Protein 5YO3 (pdb70)

InterPro domains:
  IPR009155 Cytochrome b562 [PF07361] (24-128)
  IPR009155 Cytochrome b562 [PIRSF000029] (1-128)
  IPR010980 Cytochrome c/b562 [SSF47175] (23-128)

Sequence (107 aa):
SADLEDNWETLNDNLKCIEKADNAAQVVKDCLTKMRAAALDAQKATPPKLEDKSSPDSPEMKDFRHGFDILVGQIDDALKLANEGKVKEAQAAAEQLKTTRNAYIQKYLL

Radius of gyration: 13.94 Å; Cα contacts (8 Å, |Δi|>4): 131; chains: 1; bounding box: 32×32×32 Å

Organism: Escherichia coli (NCBI:txid562)

B-factor: mean 19.68, std 12.83, range [8.91, 136.56]

Secondary structure (DSSP, 8-state):
---HHHHHHHHHHHHHHHHH--SHHHHHHHHHHHHHHHHHHHTS--GGGTTS-TTSHHHHHHHHHHHHHHHHHHHHHHHHHTT-HHHHHHHHHHHHHHIIIIIGGG-

Structure (mmCIF, N/CA/C/O backbone):
data_5YO3
#
_entry.id   5YO3
#
_cell.length_a   40.328
_cell.length_b   50.126
_cell.length_c   94.237
_cell.angle_alpha   90.00
_cell.angle_beta   90.00
_cell.angle_gamma   90.00
#
_symmetry.space_group_name_H-M   'C 2 2 21'
#
loop_
_entity.id
_entity.type
_entity.pdbx_description
1 polymer 'Soluble cytochrome b562'
2 non-polymer 'SULFATE ION'
3 water water
#
loop_
_atom_site.group_PDB
_atom_site.id
_atom_site.type_symbol
_atom_site.label_atom_id
_atom_site.label_alt_id
_atom_site.label_comp_id
_atom_site.label_asym_id
_atom_site.label_entity_id
_atom_site.label_seq_id
_atom_site.pdbx_PDB_ins_code
_atom_site.Cartn_x
_atom_site.Cartn_y
_atom_site.Cartn_z
_atom_site.occupancy
_atom_site.B_iso_or_equiv
_atom_site.auth_seq_id
_atom_site.auth_comp_id
_atom_site.auth_asym_id
_atom_site.auth_atom_id
_atom_site.pdbx_PDB_model_num
ATOM 1 N N . SER A 1 1 ? 1.335 -3.180 -0.873 1.00 32.24 0 SER A N 1
ATOM 2 C CA . SER A 1 1 ? 1.937 -3.687 -2.101 1.00 29.57 0 SER A CA 1
ATOM 3 C C . SER A 1 1 ? 2.165 -2.562 -3.104 1.00 26.56 0 SER A C 1
ATOM 4 O O . SER A 1 1 ? 1.601 -1.478 -2.972 1.00 32.38 0 SER A O 1
ATOM 7 N N . ALA A 1 2 ? 2.994 -2.828 -4.111 1.00 23.97 1 ALA A N 1
ATOM 8 C CA . ALA A 1 2 ? 3.318 -1.847 -5.135 1.00 16.04 1 ALA A CA 1
ATOM 9 C C . ALA A 1 2 ? 3.337 -2.527 -6.494 1.00 24.09 1 ALA A C 1
ATOM 10 O O . ALA A 1 2 ? 3.795 -3.667 -6.615 1.00 23.58 1 ALA A O 1
ATOM 12 N N . ASP A 1 3 ? 2.832 -1.831 -7.511 1.00 22.76 2 ASP A N 1
ATOM 13 C CA . ASP A 1 3 ? 2.971 -2.290 -8.883 1.00 17.60 2 ASP A CA 1
ATOM 14 C C . ASP A 1 3 ? 4.070 -1.488 -9.577 1.00 15.37 2 ASP A C 1
ATOM 15 O O . ASP A 1 3 ? 4.764 -0.675 -8.963 1.00 17.10 2 ASP A O 1
ATOM 20 N N . LEU A 1 4 ? 4.233 -1.728 -10.880 1.00 14.03 3 LEU A N 1
ATOM 21 C CA . LEU A 1 4 ? 5.291 -1.062 -11.631 1.00 13.50 3 LEU A CA 1
ATOM 22 C C . LEU A 1 4 ? 5.136 0.455 -11.595 1.00 12.80 3 LEU A C 1
ATOM 23 O O . LEU A 1 4 ? 6.122 1.178 -11.408 1.00 15.82 3 LEU A O 1
ATOM 28 N N . GLU A 1 5 ? 3.911 0.958 -11.765 1.00 14.81 4 GLU A N 1
ATOM 29 C CA . GLU A 1 5 ? 3.700 2.404 -11.738 1.00 18.30 4 GLU A CA 1
ATOM 30 C C . GLU A 1 5 ? 4.083 2.990 -10.382 1.00 19.15 4 GLU A C 1
ATOM 31 O O . GLU A 1 5 ? 4.743 4.033 -10.311 1.00 17.89 4 GLU A O 1
ATOM 37 N N . ASP A 1 6 ? 3.679 2.327 -9.293 1.00 19.26 5 ASP A N 1
ATOM 38 C CA . ASP A 1 6 ? 4.091 2.760 -7.958 1.00 17.05 5 ASP A CA 1
ATOM 39 C C . ASP A 1 6 ? 5.609 2.794 -7.834 1.00 18.67 5 ASP A C 1
ATOM 40 O O . ASP A 1 6 ? 6.186 3.788 -7.377 1.00 17.30 5 ASP A O 1
ATOM 45 N N . ASN A 1 7 ? 6.275 1.704 -8.223 1.00 15.94 6 ASN A N 1
ATOM 46 C CA . ASN A 1 7 ? 7.726 1.639 -8.082 1.00 16.86 6 ASN A CA 1
ATOM 47 C C . ASN A 1 7 ? 8.418 2.680 -8.950 1.00 14.80 6 ASN A C 1
ATOM 48 O O . ASN A 1 7 ? 9.452 3.231 -8.555 1.00 14.74 6 ASN A O 1
ATOM 53 N N . TRP A 1 8 ? 7.849 2.981 -10.118 1.00 16.40 7 TRP A N 1
ATOM 54 C CA . TRP A 1 8 ? 8.423 4.013 -10.973 1.00 15.09 7 TRP A CA 1
ATOM 55 C C . TRP A 1 8 ? 8.356 5.378 -10.302 1.00 15.32 7 TRP A C 1
ATOM 56 O O . TRP A 1 8 ? 9.314 6.157 -10.369 1.00 17.00 7 TRP A O 1
ATOM 67 N N . GLU A 1 9 ? 7.237 5.680 -9.638 1.00 14.22 8 GLU A N 1
ATOM 68 C CA . GLU A 1 9 ? 7.124 6.952 -8.935 1.00 15.21 8 GLU A CA 1
ATOM 69 C C . GLU A 1 9 ? 8.065 7.007 -7.736 1.00 14.34 8 GLU A C 1
ATOM 70 O O . GLU A 1 9 ? 8.674 8.049 -7.471 1.00 14.48 8 GLU A O 1
ATOM 76 N N . THR A 1 10 ? 8.201 5.894 -7.005 1.00 16.39 9 THR A N 1
ATOM 77 C CA . THR A 1 10 ? 9.181 5.831 -5.921 1.00 17.72 9 THR A CA 1
ATOM 78 C C . THR A 1 10 ? 10.591 6.076 -6.447 1.00 16.18 9 THR A C 1
ATOM 79 O O . THR A 1 10 ? 11.379 6.813 -5.839 1.00 14.51 9 THR A O 1
ATOM 83 N N . LEU A 1 11 ? 10.922 5.462 -7.584 1.00 14.27 10 LEU A N 1
ATOM 84 C CA . LEU A 1 11 ? 12.236 5.647 -8.182 1.00 11.07 10 LEU A CA 1
ATOM 85 C C . LEU A 1 11 ? 12.475 7.108 -8.542 1.00 14.01 10 LEU A C 1
ATOM 86 O O . LEU A 1 11 ? 13.542 7.658 -8.251 1.00 14.72 10 LEU A O 1
ATOM 91 N N . ASN A 1 12 ? 11.480 7.764 -9.148 1.00 14.01 11 ASN A N 1
ATOM 92 C CA . ASN A 1 12 ? 11.667 9.147 -9.572 1.00 13.75 11 ASN A CA 1
ATOM 93 C C . ASN A 1 12 ? 11.644 10.115 -8.395 1.00 12.67 11 ASN A C 1
ATOM 94 O O . ASN A 1 12 ? 12.348 11.128 -8.420 1.00 13.41 11 ASN A O 1
ATOM 99 N N . ASP A 1 13 ? 10.851 9.828 -7.360 1.00 12.31 12 ASP A N 1
ATOM 100 C CA . ASP A 1 13 ? 10.889 10.661 -6.161 1.00 11.35 12 ASP A CA 1
ATOM 101 C C . ASP A 1 13 ? 12.262 10.613 -5.502 1.00 10.69 12 ASP A C 1
ATOM 102 O O . ASP A 1 13 ? 12.756 11.629 -5.003 1.00 14.35 12 ASP A O 1
ATOM 107 N N . ASN A 1 14 ? 12.892 9.437 -5.480 1.00 11.14 13 ASN A N 1
ATOM 108 C CA . ASN A 1 14 ? 14.187 9.323 -4.825 1.00 10.53 13 ASN A CA 1
ATOM 109 C C . ASN A 1 14 ? 15.335 9.772 -5.716 1.00 14.14 13 ASN A C 1
ATOM 110 O O . ASN A 1 14 ? 16.422 10.066 -5.206 1.00 12.27 13 ASN A O 1
ATOM 115 N N . LEU A 1 15 ? 15.115 9.854 -7.029 1.00 16.22 14 LEU A N 1
ATOM 116 C CA . LEU A 1 15 ? 16.066 10.547 -7.889 1.00 15.76 14 LEU A CA 1
ATOM 117 C C . LEU A 1 15 ? 16.124 12.031 -7.536 1.00 13.03 14 LEU A C 1
ATOM 118 O O . LEU A 1 15 ? 17.209 12.613 -7.428 1.00 15.16 14 LEU A O 1
ATOM 123 N N . LYS A 1 16 ? 14.960 12.654 -7.327 1.00 11.15 15 LYS A N 1
ATOM 124 C CA . LYS A 1 16 ? 14.921 14.025 -6.826 1.00 10.84 15 LYS A CA 1
ATOM 125 C C . LYS A 1 16 ? 15.581 14.123 -5.457 1.00 15.79 15 LYS A C 1
ATOM 126 O O . LYS A 1 16 ? 16.308 15.084 -5.172 1.00 14.65 15 LYS A O 1
ATOM 132 N N . CYS A 1 17 ? 15.334 13.131 -4.599 1.00 10.92 16 CYS A N 1
ATOM 133 C CA . CYS A 1 17 ? 15.953 13.078 -3.278 1.00 10.20 16 CYS A CA 1
ATOM 134 C C . CYS A 1 17 ? 17.474 13.175 -3.376 1.00 13.89 16 CYS A C 1
ATOM 135 O O . CYS A 1 17 ? 18.106 13.965 -2.665 1.00 11.45 16 CYS A O 1
ATOM 138 N N . ILE A 1 18 ? 18.077 12.373 -4.261 1.00 13.78 17 ILE A N 1
ATOM 139 C CA . ILE A 1 18 ? 19.528 12.410 -4.448 1.00 11.75 17 ILE A CA 1
ATOM 140 C C . ILE A 1 18 ? 19.988 13.819 -4.798 1.00 10.54 17 ILE A C 1
ATOM 141 O O . ILE A 1 18 ? 20.988 14.313 -4.263 1.00 12.93 17 ILE A O 1
ATOM 146 N N . GLU A 1 19 ? 19.266 14.486 -5.702 1.00 13.04 18 GLU A N 1
ATOM 147 C CA . GLU A 1 19 ? 19.680 15.809 -6.160 1.00 14.48 18 GLU A CA 1
ATOM 148 C C . GLU A 1 19 ? 19.572 16.863 -5.064 1.00 12.43 18 GLU A C 1
ATOM 149 O O . GLU A 1 19 ? 20.384 17.797 -5.024 1.00 13.36 18 GLU A O 1
ATOM 155 N N . LYS A 1 20 ? 18.588 16.742 -4.173 1.00 11.39 19 LYS A N 1
ATOM 156 C CA . LYS A 1 20 ? 18.311 17.766 -3.175 1.00 14.68 19 LYS A CA 1
ATOM 1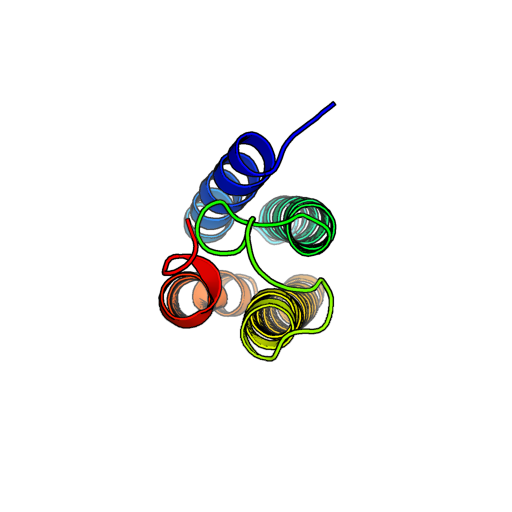57 C C . LYS A 1 20 ? 18.900 17.455 -1.805 1.00 14.35 19 LYS A C 1
ATOM 158 O O . LYS A 1 20 ? 18.697 18.237 -0.870 1.00 15.49 19 LYS A O 1
ATOM 164 N N . ALA A 1 21 ? 19.625 16.351 -1.661 1.00 14.17 20 ALA A N 1
ATOM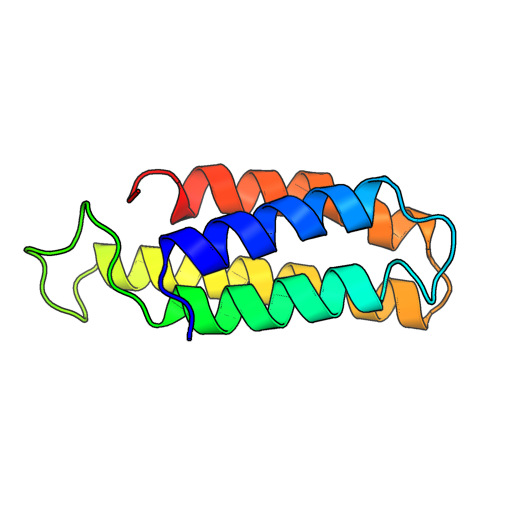 165 C CA . ALA A 1 21 ? 20.131 15.967 -0.353 1.00 14.37 20 ALA A CA 1
ATOM 166 C C . ALA A 1 21 ? 21.280 16.873 0.082 1.00 13.88 20 ALA A C 1
ATOM 167 O O . ALA A 1 21 ? 21.965 17.486 -0.740 1.00 16.26 20 ALA A O 1
ATOM 169 N N . ASP A 1 22 ? 21.487 16.950 1.399 1.00 13.04 21 ASP A N 1
ATOM 170 C CA . ASP A 1 22 ? 22.434 17.891 1.984 1.00 16.62 21 ASP A CA 1
ATOM 171 C C . ASP A 1 22 ? 23.611 17.235 2.692 1.00 15.74 21 ASP A C 1
ATOM 172 O O . ASP A 1 22 ? 24.553 17.945 3.072 1.00 15.34 21 ASP A O 1
ATOM 177 N N . ASN A 1 23 ? 23.589 15.920 2.890 1.00 11.18 22 ASN A N 1
ATOM 178 C CA . ASN A 1 23 ? 24.670 15.255 3.605 1.00 10.14 22 ASN A CA 1
ATOM 179 C C . ASN A 1 23 ? 24.682 13.782 3.218 1.00 13.92 22 ASN A C 1
ATOM 180 O O . ASN A 1 23 ? 23.782 13.291 2.533 1.00 12.42 22 ASN A O 1
ATOM 185 N N . ALA A 1 24 ? 25.722 13.081 3.679 1.00 12.28 23 ALA A N 1
ATOM 186 C CA . ALA A 1 24 ? 25.922 11.688 3.283 1.00 9.88 23 ALA A CA 1
ATOM 187 C C . ALA A 1 24 ? 24.772 10.797 3.742 1.00 11.82 23 ALA A C 1
ATOM 188 O O . ALA A 1 24 ? 24.307 9.941 2.984 1.00 12.13 23 ALA A O 1
ATOM 190 N N . ALA A 1 25 ? 24.309 10.969 4.981 1.00 10.04 24 ALA A N 1
ATOM 191 C CA . ALA A 1 25 ? 23.227 10.121 5.476 1.00 11.14 24 ALA A CA 1
ATOM 192 C C . ALA A 1 25 ? 21.988 10.252 4.602 1.00 11.37 24 ALA A C 1
ATOM 193 O O . ALA A 1 25 ? 21.324 9.254 4.298 1.00 11.88 24 ALA A O 1
ATOM 195 N N . GLN A 1 26 ? 21.678 11.476 4.168 1.00 9.94 25 GLN A N 1
ATOM 196 C CA . GLN A 1 26 ? 20.487 11.699 3.356 1.00 13.40 25 GLN A CA 1
ATOM 197 C C . GLN A 1 26 ? 20.612 11.028 1.994 1.00 13.23 25 GLN A C 1
ATOM 198 O O . GLN A 1 26 ? 19.680 10.348 1.543 1.00 12.00 25 GLN A O 1
ATOM 204 N N A VAL A 1 27 ? 21.752 11.207 1.320 0.41 10.61 26 VAL A N 1
ATOM 205 N N B VAL A 1 27 ? 21.755 11.204 1.321 0.59 10.42 26 VAL A N 1
ATOM 206 C CA A VAL A 1 27 ? 21.931 10.604 -0.001 0.41 10.61 26 VAL A CA 1
ATOM 207 C CA B VAL A 1 27 ? 21.927 10.608 -0.003 0.59 10.40 26 VAL A CA 1
ATOM 208 C C A VAL A 1 27 ? 21.867 9.086 0.096 0.41 9.39 26 VAL A C 1
ATOM 209 C C B VAL A 1 27 ? 21.889 9.090 0.086 0.59 9.13 26 VAL A C 1
ATOM 210 O O A VAL A 1 27 ? 21.354 8.414 -0.807 0.41 10.01 26 VAL A O 1
ATOM 211 O O B VAL A 1 27 ? 21.404 8.420 -0.832 0.59 10.83 26 VAL A O 1
ATOM 218 N N . LYS A 1 28 ? 22.385 8.521 1.190 1.00 9.93 27 LYS A N 1
ATOM 219 C CA . LYS A 1 28 ? 22.356 7.070 1.348 1.00 9.24 27 LYS A CA 1
ATOM 220 C C . LYS A 1 28 ? 20.926 6.548 1.398 1.00 9.30 27 LYS A C 1
ATOM 221 O O . LYS A 1 28 ? 20.614 5.520 0.788 1.00 12.05 27 LYS A O 1
ATOM 227 N N . ASP A 1 29 ? 20.038 7.241 2.111 1.00 9.48 28 ASP A N 1
ATOM 228 C CA . ASP A 1 29 ? 18.648 6.791 2.156 1.00 10.96 28 ASP A CA 1
ATOM 229 C C . ASP A 1 29 ? 17.982 6.938 0.795 1.00 11.99 28 ASP A C 1
ATOM 230 O O . ASP A 1 29 ? 17.229 6.052 0.373 1.00 12.16 28 ASP A O 1
ATOM 235 N N . CYS A 1 30 ? 18.241 8.054 0.099 1.00 10.56 29 CYS A N 1
ATOM 236 C CA . CYS A 1 30 ? 17.699 8.237 -1.246 1.00 9.02 29 CYS A CA 1
ATOM 237 C C . CYS A 1 30 ? 18.142 7.105 -2.163 1.00 9.49 29 CYS A C 1
ATOM 238 O O . CYS A 1 30 ? 17.331 6.517 -2.887 1.00 10.82 29 CYS A O 1
ATOM 241 N N . LEU A 1 31 ? 19.442 6.803 -2.152 1.00 10.72 30 LEU A N 1
ATOM 242 C CA . LEU A 1 31 ? 19.988 5.771 -3.026 1.00 9.94 30 LEU A CA 1
ATOM 243 C C . LEU A 1 31 ? 19.475 4.392 -2.639 1.00 10.89 30 LEU A C 1
ATOM 244 O O . LEU A 1 31 ? 19.220 3.555 -3.512 1.00 9.84 30 LEU A O 1
ATOM 249 N N . THR A 1 32 ? 19.351 4.129 -1.334 1.00 11.02 31 THR A N 1
ATOM 250 C CA . THR A 1 32 ? 18.811 2.853 -0.875 1.00 10.55 31 THR A CA 1
ATOM 251 C C . THR A 1 32 ? 17.392 2.653 -1.386 1.00 12.70 31 THR A C 1
ATOM 252 O O . THR A 1 32 ? 17.052 1.591 -1.922 1.00 10.92 31 THR A O 1
ATOM 256 N N . LYS A 1 33 ? 16.546 3.675 -1.230 1.00 9.94 32 LYS A N 1
ATOM 257 C CA . LYS A 1 33 ? 15.154 3.549 -1.647 1.00 11.24 32 LYS A CA 1
ATOM 258 C C . LYS A 1 33 ? 15.039 3.431 -3.160 1.00 13.46 32 LYS A C 1
ATOM 259 O O . LYS A 1 33 ? 14.179 2.701 -3.668 1.00 14.04 32 LYS A O 1
ATOM 265 N N . MET A 1 34 ? 15.897 4.136 -3.899 1.00 11.03 33 MET A N 1
ATOM 266 C CA . MET A 1 34 ? 15.898 3.978 -5.348 1.00 11.90 33 MET A CA 1
ATOM 267 C C . MET A 1 34 ? 16.302 2.563 -5.740 1.00 11.54 33 MET A C 1
ATOM 268 O O . MET A 1 34 ? 15.713 1.968 -6.650 1.00 12.64 33 MET A O 1
ATOM 273 N N . ARG A 1 35 ? 17.295 2.002 -5.048 1.00 10.28 34 ARG A N 1
ATOM 274 C CA . ARG A 1 35 ? 17.764 0.659 -5.373 1.00 11.23 34 ARG A CA 1
ATOM 275 C C . ARG A 1 35 ? 16.695 -0.384 -5.089 1.00 12.45 34 ARG A C 1
ATOM 276 O O . ARG A 1 35 ? 16.512 -1.325 -5.873 1.00 13.39 34 ARG A O 1
ATOM 284 N N . ALA A 1 36 ? 15.986 -0.241 -3.966 1.00 9.85 35 ALA A N 1
ATOM 285 C CA . ALA A 1 36 ? 14.932 -1.192 -3.628 1.00 10.13 35 ALA A CA 1
ATOM 286 C C . ALA A 1 36 ? 13.814 -1.154 -4.660 1.00 11.92 35 ALA A C 1
ATOM 287 O O . ALA A 1 36 ? 13.330 -2.200 -5.110 1.00 14.40 35 ALA A O 1
ATOM 289 N N . ALA A 1 37 ? 13.391 0.051 -5.049 1.00 11.93 36 ALA A N 1
ATOM 290 C CA . ALA A 1 37 ? 12.328 0.180 -6.039 1.00 12.63 36 ALA A CA 1
ATOM 291 C C . ALA A 1 37 ? 12.785 -0.314 -7.403 1.00 12.38 36 ALA A C 1
ATOM 292 O O . ALA A 1 37 ? 11.987 -0.862 -8.171 1.00 11.16 36 ALA A O 1
ATOM 294 N N . ALA A 1 38 ? 14.066 -0.121 -7.725 1.00 12.97 37 ALA A N 1
ATOM 295 C CA . ALA A 1 38 ? 14.580 -0.580 -9.011 1.00 10.87 37 ALA A CA 1
ATOM 296 C C . ALA A 1 38 ? 14.533 -2.099 -9.112 1.00 10.24 37 ALA A C 1
ATOM 297 O O . ALA A 1 38 ? 14.134 -2.646 -10.147 1.00 10.96 37 ALA A O 1
ATOM 299 N N . LEU A 1 39 ? 14.945 -2.794 -8.047 1.00 9.50 38 LEU A N 1
ATOM 300 C CA . LEU A 1 39 ? 14.902 -4.254 -8.042 1.00 14.58 38 LEU A CA 1
ATOM 301 C C . LEU A 1 39 ? 13.478 -4.766 -8.191 1.00 13.46 38 LEU A C 1
ATOM 302 O O . LEU A 1 39 ? 13.244 -5.798 -8.831 1.00 12.99 38 LEU A O 1
ATOM 307 N N . ASP A 1 40 ? 12.513 -4.058 -7.602 1.00 12.62 39 ASP A N 1
ATOM 308 C CA . ASP A 1 40 ? 11.120 -4.478 -7.683 1.00 16.16 39 ASP A CA 1
ATOM 309 C C . ASP A 1 40 ? 10.524 -4.183 -9.053 1.00 15.44 39 ASP A C 1
ATOM 310 O O . ASP A 1 40 ? 9.754 -4.993 -9.582 1.00 16.96 39 ASP A O 1
ATOM 315 N N . ALA A 1 41 ? 10.868 -3.033 -9.639 1.00 10.35 40 ALA A N 1
ATOM 316 C CA . ALA A 1 41 ? 10.404 -2.721 -10.988 1.00 12.00 40 ALA A CA 1
ATOM 317 C C . ALA A 1 41 ? 11.011 -3.668 -12.018 1.00 16.98 40 ALA A C 1
ATOM 318 O O . ALA A 1 41 ? 10.367 -4.005 -13.021 1.00 13.29 40 ALA A O 1
ATOM 320 N N . GLN A 1 42 ? 12.253 -4.103 -11.787 1.00 12.45 41 GLN A N 1
ATOM 321 C CA . GLN A 1 42 ? 12.943 -4.978 -12.731 1.00 12.53 41 GLN A CA 1
ATOM 322 C C . GLN A 1 42 ? 12.192 -6.282 -12.952 1.00 15.30 41 GLN A C 1
ATOM 323 O O . GLN A 1 42 ? 12.296 -6.885 -14.026 1.00 13.65 41 GLN A O 1
ATOM 329 N N . LYS A 1 43 ? 11.439 -6.736 -11.951 1.00 11.28 42 LYS A N 1
ATOM 330 C CA . LYS A 1 43 ? 10.729 -8.005 -12.038 1.00 12.42 42 LYS A CA 1
ATOM 331 C C . LYS A 1 43 ? 9.372 -7.887 -12.722 1.00 14.86 42 LYS A C 1
ATOM 332 O O . LYS A 1 43 ? 8.713 -8.912 -12.935 1.00 15.14 42 LYS A O 1
ATOM 338 N N . ALA A 1 44 ? 8.944 -6.678 -13.067 1.00 12.84 43 ALA A N 1
ATOM 339 C CA . ALA A 1 44 ? 7.638 -6.464 -13.669 1.00 11.83 43 ALA A CA 1
ATOM 340 C C . ALA A 1 44 ? 7.699 -6.633 -15.184 1.00 11.83 43 ALA A C 1
ATOM 341 O O . ALA A 1 44 ? 8.769 -6.770 -15.784 1.00 14.23 43 ALA A O 1
ATOM 343 N N . THR A 1 45 ? 6.519 -6.628 -15.801 1.00 13.46 44 THR A N 1
ATOM 344 C CA . THR A 1 45 ? 6.400 -6.603 -17.254 1.00 14.34 44 THR A CA 1
ATOM 345 C C . THR A 1 45 ? 5.815 -5.260 -17.659 1.00 12.29 44 THR A C 1
ATOM 346 O O . THR A 1 45 ? 4.664 -4.961 -17.302 1.00 16.21 44 THR A O 1
ATOM 350 N N . PRO A 1 46 ? 6.555 -4.419 -18.374 1.00 11.88 45 PRO A N 1
ATOM 351 C CA . PRO A 1 46 ? 6.065 -3.073 -18.681 1.00 12.90 45 PRO A CA 1
ATOM 352 C C . PRO A 1 46 ? 4.955 -3.119 -19.716 1.00 12.83 45 PRO A C 1
ATOM 353 O O . PRO A 1 46 ? 4.861 -4.084 -20.490 1.00 14.46 45 PRO A O 1
ATOM 357 N N . PRO A 1 47 ? 4.103 -2.087 -19.762 1.00 13.40 46 PRO A N 1
ATOM 358 C CA . PRO A 1 47 ? 2.926 -2.125 -20.653 1.00 14.73 46 PRO A CA 1
ATOM 359 C C . PRO A 1 47 ? 3.228 -2.463 -22.105 1.00 15.69 46 PRO A C 1
ATOM 360 O O . PRO A 1 47 ? 2.501 -3.263 -22.705 1.00 18.42 46 PRO A O 1
ATOM 364 N N . LYS A 1 48 ? 4.273 -1.878 -22.691 1.00 14.73 47 LYS A N 1
ATOM 365 C CA . LYS A 1 48 ? 4.552 -2.104 -24.106 1.00 18.51 47 LYS A CA 1
ATOM 366 C C . LYS A 1 48 ? 5.003 -3.528 -24.405 1.00 17.79 47 LYS A C 1
ATOM 367 O O . LYS A 1 48 ? 5.005 -3.920 -25.576 1.00 19.97 47 LYS A O 1
ATOM 373 N N . LEU A 1 49 ? 5.374 -4.312 -23.390 1.00 16.27 48 LEU A N 1
ATOM 374 C CA . LEU A 1 49 ? 5.902 -5.656 -23.593 1.00 14.40 48 LEU A CA 1
ATOM 375 C C . LEU A 1 49 ? 4.986 -6.742 -23.034 1.00 14.80 48 LEU A C 1
ATOM 376 O O . LEU A 1 49 ? 5.424 -7.881 -22.849 1.00 17.99 48 LEU A O 1
ATOM 381 N N . GLU A 1 50 ? 3.716 -6.421 -22.775 1.00 17.01 49 GLU A N 1
ATOM 382 C CA . GLU A 1 50 ? 2.812 -7.411 -22.202 1.00 18.35 49 GLU A CA 1
ATOM 383 C C . GLU A 1 50 ? 2.473 -8.530 -23.181 1.00 20.51 49 GLU A C 1
ATOM 384 O O . GLU A 1 50 ? 2.037 -9.603 -22.747 1.00 26.04 49 GLU A O 1
ATOM 390 N N . ASP A 1 51 ? 2.679 -8.315 -24.479 1.00 19.14 50 ASP A N 1
ATOM 391 C CA . ASP A 1 51 ? 2.436 -9.335 -25.491 1.00 21.55 50 ASP A CA 1
ATOM 392 C C . ASP A 1 51 ? 3.699 -10.095 -25.881 1.00 22.29 50 ASP A C 1
ATOM 393 O O . ASP A 1 51 ? 3.662 -10.897 -26.819 1.00 19.81 50 ASP A O 1
ATOM 398 N N . LYS A 1 52 ? 4.810 -9.859 -25.192 1.00 17.74 51 LYS A N 1
ATOM 399 C CA . LYS A 1 52 ? 6.088 -10.480 -25.505 1.00 16.88 51 LYS A CA 1
ATOM 400 C C . LYS A 1 52 ? 6.364 -11.657 -24.576 1.00 18.39 51 LYS A C 1
ATOM 401 O O . LYS A 1 52 ? 5.836 -11.743 -23.465 1.00 17.33 51 LYS A O 1
ATOM 407 N N A SER A 1 53 ? 7.204 -12.573 -25.055 0.47 15.95 52 SER A N 1
ATOM 408 N N B SER A 1 53 ? 7.212 -12.567 -25.047 0.53 15.87 52 SER A N 1
ATOM 409 C CA A SER A 1 53 ? 7.674 -13.657 -24.210 0.47 17.11 52 SER A CA 1
ATOM 410 C CA B SER A 1 53 ? 7.648 -13.660 -24.197 0.53 17.06 52 SER A CA 1
ATOM 411 C C A SER A 1 53 ? 8.523 -13.093 -23.073 0.47 15.97 52 SER A C 1
ATOM 412 C C B SER A 1 53 ? 8.548 -13.119 -23.086 0.53 15.99 52 SER A C 1
ATOM 413 O O A SER A 1 53 ? 9.169 -12.050 -23.230 0.47 15.88 52 SER A O 1
ATOM 414 O O B SER A 1 53 ? 9.247 -12.119 -23.275 0.53 16.32 52 SER A O 1
ATOM 419 N N . PRO A 1 54 ? 8.540 -13.753 -21.912 1.00 15.12 53 PRO A N 1
ATOM 420 C CA . PRO A 1 54 ? 9.281 -13.199 -20.766 1.00 15.34 53 PRO A CA 1
ATOM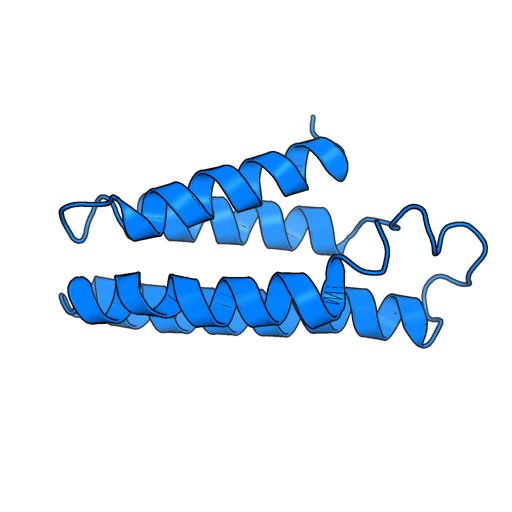 421 C C . PRO A 1 54 ? 10.789 -13.122 -20.959 1.00 16.24 53 PRO A C 1
ATOM 422 O O . PRO A 1 54 ? 11.441 -12.343 -20.252 1.00 17.26 53 PRO A O 1
ATOM 426 N N . ASP A 1 55 ? 11.371 -13.899 -21.872 1.00 15.86 54 ASP A N 1
ATOM 427 C CA . ASP A 1 55 ? 12.799 -13.808 -22.149 1.00 18.14 54 ASP A CA 1
ATOM 428 C C . ASP A 1 55 ? 13.079 -13.248 -23.540 1.00 17.49 54 ASP A C 1
ATOM 429 O O . ASP A 1 55 ? 14.141 -13.515 -24.111 1.00 18.07 54 ASP A O 1
ATOM 434 N N . SER A 1 56 ? 12.148 -12.467 -24.088 1.00 13.06 55 SER A N 1
ATOM 435 C CA . SER A 1 56 ? 12.345 -11.837 -25.380 1.00 12.80 55 SER A CA 1
ATOM 436 C C . SER A 1 56 ?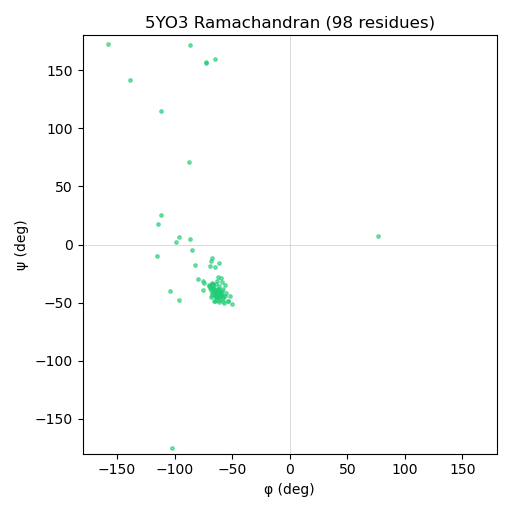 13.483 -10.822 -25.302 1.00 12.53 55 SER A C 1
ATOM 437 O O . SER A 1 56 ? 13.837 -10.359 -24.215 1.00 12.14 55 SER A O 1
ATOM 440 N N . PRO A 1 57 ? 14.069 -10.453 -26.448 1.00 15.28 56 PRO A N 1
ATOM 441 C CA . PRO A 1 57 ? 15.135 -9.434 -26.412 1.00 16.20 56 PRO A CA 1
ATOM 442 C C . PRO A 1 57 ? 14.699 -8.138 -25.759 1.00 12.66 56 PRO A C 1
ATOM 443 O O . PRO A 1 57 ? 15.502 -7.484 -25.082 1.00 12.17 56 PRO A O 1
ATOM 447 N N . GLU A 1 58 ? 13.435 -7.753 -25.939 1.00 12.20 57 GLU A N 1
ATOM 448 C CA . GLU A 1 58 ? 12.937 -6.526 -25.331 1.00 11.87 57 GLU A CA 1
ATOM 449 C C . GLU A 1 58 ? 12.874 -6.642 -23.812 1.00 11.38 57 GLU A C 1
ATOM 450 O O . GLU A 1 58 ? 13.265 -5.711 -23.097 1.00 11.08 57 GLU A O 1
ATOM 456 N N . MET A 1 59 ? 12.390 -7.776 -23.294 1.00 11.40 58 MET A N 1
ATOM 457 C CA . MET A 1 59 ? 12.362 -7.951 -21.844 1.00 11.11 58 MET A CA 1
ATOM 458 C C . MET A 1 59 ? 13.774 -8.021 -21.272 1.00 11.38 58 MET A C 1
ATOM 459 O O . MET A 1 59 ? 14.034 -7.500 -20.182 1.00 11.78 58 MET A O 1
ATOM 464 N N . LYS A 1 60 ? 14.700 -8.659 -21.995 1.00 11.25 59 LYS A N 1
ATOM 465 C CA . LYS A 1 60 ? 16.097 -8.672 -21.563 1.00 11.28 59 LYS A CA 1
ATOM 466 C C . LYS A 1 60 ? 16.668 -7.261 -21.513 1.00 13.17 59 LYS A C 1
ATOM 467 O O . LYS A 1 60 ? 17.451 -6.931 -20.614 1.00 11.83 59 LYS A O 1
ATOM 473 N N . ASP A 1 61 ? 16.295 -6.424 -22.484 1.00 11.10 60 ASP A N 1
ATOM 474 C CA . ASP A 1 61 ? 16.737 -5.032 -22.516 1.00 11.01 60 ASP A CA 1
ATOM 475 C C . ASP A 1 61 ? 16.165 -4.251 -21.339 1.00 13.29 60 ASP A C 1
ATOM 476 O O . ASP A 1 61 ? 16.893 -3.536 -20.639 1.00 11.84 60 ASP A O 1
ATOM 481 N N . PHE A 1 62 ? 14.855 -4.377 -21.112 1.00 10.39 61 PHE A N 1
ATOM 482 C CA . PHE A 1 62 ? 14.215 -3.787 -19.937 1.00 11.39 61 PHE A CA 1
ATOM 483 C C . PHE A 1 62 ? 14.970 -4.145 -18.664 1.00 12.46 61 PHE A C 1
ATOM 484 O O . PHE A 1 62 ? 15.338 -3.268 -17.874 1.00 11.91 61 PHE A O 1
ATOM 492 N N . ARG A 1 63 ? 15.239 -5.436 -18.464 1.00 14.00 62 ARG A N 1
ATOM 493 C CA . ARG A 1 63 ? 15.891 -5.859 -17.232 1.00 13.33 62 ARG A CA 1
ATOM 494 C C . ARG A 1 63 ? 17.343 -5.405 -17.187 1.00 10.33 62 ARG A C 1
ATOM 495 O O . ARG A 1 63 ? 17.854 -5.068 -16.113 1.00 13.05 62 ARG A O 1
ATOM 503 N N . HIS A 1 64 ? 18.028 -5.385 -18.334 1.00 12.52 63 HIS A N 1
ATOM 504 C CA . HIS A 1 64 ? 19.417 -4.937 -18.318 1.00 10.35 63 HIS A CA 1
ATOM 505 C C . HIS A 1 64 ? 19.518 -3.459 -17.970 1.00 11.07 63 HIS A C 1
ATOM 506 O O . HIS A 1 64 ? 20.478 -3.038 -17.317 1.00 12.37 63 HIS A O 1
ATOM 513 N N . GLY A 1 65 ? 18.545 -2.656 -18.407 1.00 11.11 64 GLY A N 1
ATOM 514 C CA . GLY A 1 65 ? 18.518 -1.261 -18.000 1.00 11.15 64 GLY A CA 1
ATOM 515 C C . GLY A 1 65 ? 18.528 -1.098 -16.495 1.00 13.79 64 GLY A C 1
ATOM 516 O O . GLY A 1 65 ? 19.228 -0.237 -15.957 1.00 12.48 64 GLY A O 1
ATOM 517 N N . PHE A 1 66 ? 17.761 -1.931 -15.791 1.00 9.18 65 PHE A N 1
ATOM 518 C CA . PHE A 1 66 ? 17.769 -1.876 -14.334 1.00 10.03 65 PHE A CA 1
ATOM 519 C C . PHE A 1 66 ? 19.087 -2.390 -13.763 1.00 11.61 65 PHE A C 1
ATOM 520 O O . PHE A 1 66 ? 19.565 -1.876 -12.747 1.00 12.41 65 PHE A O 1
ATOM 528 N N . ASP A 1 67 ? 19.693 -3.399 -14.395 1.00 12.40 66 ASP A N 1
ATOM 529 C CA . ASP A 1 67 ? 21.015 -3.836 -13.946 1.00 10.15 66 ASP A CA 1
ATOM 530 C C . ASP A 1 67 ? 22.029 -2.704 -14.053 1.00 10.39 66 ASP A C 1
ATOM 531 O O . ASP A 1 67 ? 22.863 -2.518 -13.158 1.00 11.43 66 ASP A O 1
ATOM 536 N N . ILE A 1 68 ? 21.968 -1.928 -15.137 1.00 12.15 67 ILE A N 1
ATOM 537 C CA . ILE A 1 68 ? 22.831 -0.754 -15.257 1.00 10.07 67 ILE A CA 1
ATOM 538 C C . ILE A 1 68 ? 22.505 0.252 -14.161 1.00 9.63 67 ILE A C 1
ATOM 539 O O . ILE A 1 68 ? 23.398 0.764 -13.472 1.00 12.71 67 ILE A O 1
ATOM 544 N N . LEU A 1 69 ? 21.215 0.540 -13.981 1.00 9.81 68 LEU A N 1
ATOM 545 C CA . LEU A 1 69 ? 20.784 1.500 -12.969 1.00 8.91 68 LEU A CA 1
ATOM 546 C C . LEU A 1 69 ? 21.260 1.086 -11.585 1.00 10.86 68 LEU A C 1
ATOM 547 O O . LEU A 1 69 ? 21.793 1.903 -10.824 1.00 10.42 68 LEU A O 1
ATOM 552 N N . VAL A 1 70 ? 21.086 -0.193 -11.247 1.00 9.26 69 VAL A N 1
ATOM 553 C CA . VAL A 1 70 ? 21.504 -0.677 -9.935 1.00 9.03 69 VAL A CA 1
ATOM 554 C C . VAL A 1 70 ? 23.016 -0.570 -9.776 1.00 11.33 69 VAL A C 1
ATOM 555 O O . VAL A 1 70 ? 23.516 -0.213 -8.701 1.00 1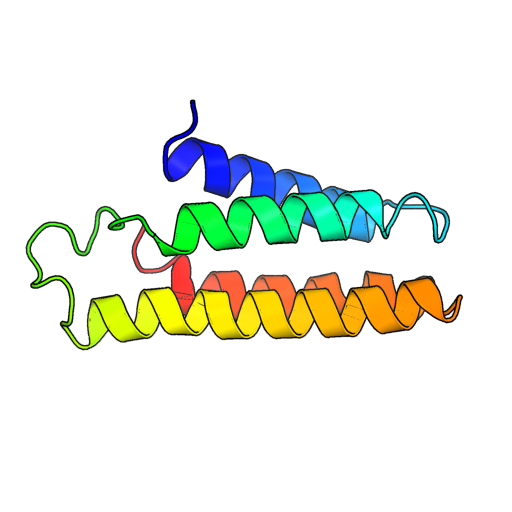1.30 69 VAL A O 1
ATOM 559 N N . GLY A 1 71 ? 23.768 -0.873 -10.837 1.00 10.35 70 GLY A N 1
ATOM 560 C CA . GLY A 1 71 ? 25.209 -0.677 -10.781 1.00 10.44 70 GLY A CA 1
ATOM 561 C C . GLY A 1 71 ? 25.592 0.772 -10.538 1.00 10.37 70 GLY A C 1
ATOM 562 O O . GLY A 1 71 ? 26.509 1.062 -9.766 1.00 13.04 70 GLY A O 1
ATOM 563 N N . GLN A 1 72 ? 24.896 1.702 -11.196 1.00 10.83 71 GLN A N 1
ATOM 564 C CA . GLN A 1 72 ? 25.177 3.118 -10.979 1.00 10.31 71 GLN A CA 1
ATOM 565 C C . GLN A 1 72 ? 24.815 3.542 -9.560 1.00 11.81 71 GLN A C 1
ATOM 566 O O . GLN A 1 72 ? 25.521 4.355 -8.951 1.00 12.15 71 GLN A O 1
ATOM 572 N N . ILE A 1 73 ? 23.720 3.003 -9.020 1.00 9.04 72 ILE A N 1
ATOM 573 C CA . ILE A 1 73 ? 23.331 3.311 -7.645 1.00 11.14 72 ILE A CA 1
ATOM 574 C C . ILE A 1 73 ? 24.389 2.805 -6.671 1.00 11.88 72 ILE A C 1
ATOM 575 O O . ILE A 1 73 ? 24.788 3.508 -5.734 1.00 11.12 72 ILE A O 1
ATOM 580 N N . ASP A 1 74 ? 24.855 1.571 -6.876 1.00 9.63 73 ASP A N 1
ATOM 581 C CA . ASP A 1 74 ? 25.883 1.016 -6.002 1.00 11.53 73 ASP A CA 1
ATOM 582 C C . ASP A 1 74 ? 27.172 1.825 -6.085 1.00 10.75 73 ASP A C 1
ATOM 583 O O . ASP A 1 74 ? 27.848 2.032 -5.069 1.00 12.66 73 ASP A O 1
ATOM 588 N N . ASP A 1 75 ? 27.530 2.294 -7.285 1.00 11.93 74 ASP A N 1
ATOM 589 C CA . ASP A 1 75 ? 28.717 3.136 -7.414 1.00 11.86 74 ASP A CA 1
ATOM 590 C C . ASP A 1 75 ? 28.552 4.432 -6.632 1.00 11.29 74 ASP A C 1
ATOM 591 O O . ASP A 1 75 ? 29.499 4.908 -5.992 1.00 12.73 74 ASP A O 1
ATOM 596 N N . ALA A 1 76 ? 27.352 5.015 -6.670 1.00 10.02 75 ALA A N 1
ATOM 597 C CA . ALA A 1 76 ? 27.094 6.244 -5.926 1.00 9.79 75 ALA A CA 1
ATOM 598 C C . ALA A 1 76 ? 27.080 5.988 -4.424 1.00 13.02 75 ALA A C 1
ATOM 599 O O . ALA A 1 76 ? 27.550 6.822 -3.643 1.00 13.20 75 ALA A O 1
ATOM 601 N N . LEU A 1 77 ? 26.541 4.842 -4.001 1.00 12.02 76 LEU A N 1
ATOM 602 C CA . LEU A 1 77 ? 26.574 4.490 -2.585 1.00 10.85 76 LEU A CA 1
ATOM 603 C C . LEU A 1 77 ? 28.006 4.394 -2.077 1.00 14.19 76 LEU A C 1
ATOM 604 O O . LEU A 1 77 ? 28.310 4.848 -0.966 1.00 13.95 76 LEU A O 1
ATOM 609 N N . LYS A 1 78 ? 28.898 3.796 -2.874 1.00 10.86 77 LYS A N 1
ATOM 610 C CA . LYS A 1 78 ? 30.307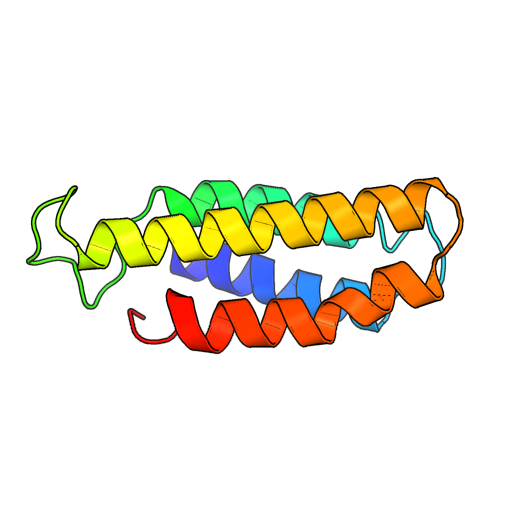 3.728 -2.497 1.00 11.64 77 LYS A CA 1
ATOM 611 C C . LYS A 1 78 ? 30.880 5.121 -2.272 1.00 12.74 77 LYS A C 1
ATOM 612 O O . LYS A 1 78 ? 31.593 5.357 -1.289 1.00 12.74 77 LYS A O 1
ATOM 618 N N . LEU A 1 79 ? 30.568 6.058 -3.170 1.00 11.37 78 LEU A N 1
ATOM 619 C CA . LEU A 1 79 ? 31.040 7.429 -3.006 1.00 12.07 78 LEU A CA 1
ATOM 620 C C . LEU A 1 79 ? 30.488 8.050 -1.729 1.00 12.09 78 LEU A C 1
ATOM 621 O O . LEU A 1 79 ? 31.214 8.714 -0.981 1.00 12.80 78 LEU A O 1
ATOM 626 N N . ALA A 1 80 ? 29.193 7.854 -1.474 1.00 11.91 79 ALA A N 1
ATOM 627 C CA . ALA A 1 80 ? 28.588 8.395 -0.261 1.00 11.52 79 ALA A CA 1
ATOM 628 C C . ALA A 1 80 ? 29.226 7.798 0.983 1.00 13.26 79 ALA A C 1
ATOM 629 O O . ALA A 1 80 ? 29.474 8.509 1.964 1.00 11.52 79 ALA A O 1
ATOM 631 N N . ASN A 1 81 ? 29.488 6.488 0.962 1.00 12.43 80 ASN A N 1
ATOM 632 C CA . ASN A 1 81 ? 30.171 5.842 2.077 1.00 12.96 80 ASN A CA 1
ATOM 633 C C . ASN A 1 81 ? 31.570 6.405 2.282 1.00 15.79 80 ASN A C 1
ATOM 634 O O . ASN A 1 81 ? 32.088 6.386 3.404 1.00 16.88 80 ASN A O 1
ATOM 639 N N . GLU A 1 82 ? 32.197 6.900 1.220 1.00 13.81 81 GLU A N 1
ATOM 640 C CA . GLU A 1 82 ? 33.519 7.505 1.300 1.00 14.43 81 GLU A CA 1
ATOM 641 C C . GLU A 1 82 ? 33.470 8.984 1.658 1.00 12.90 81 GLU A C 1
ATOM 642 O O . GLU A 1 82 ? 34.519 9.634 1.682 1.00 15.56 81 GLU A O 1
ATOM 648 N N . GLY A 1 83 ? 32.286 9.525 1.945 1.00 12.57 82 GLY A N 1
ATOM 649 C CA . GLY A 1 83 ? 32.155 10.938 2.238 1.00 12.68 82 GLY A CA 1
ATOM 650 C C . GLY A 1 83 ? 32.217 11.845 1.032 1.00 12.83 82 GLY A C 1
ATOM 651 O O . GLY A 1 83 ? 32.270 13.068 1.197 1.00 12.46 82 GLY A O 1
ATOM 652 N N . LYS A 1 84 ? 32.224 11.284 -0.179 1.00 13.11 83 LYS A N 1
ATOM 653 C CA . LYS A 1 84 ? 32.213 12.078 -1.408 1.00 12.23 83 LYS A CA 1
ATOM 654 C C . LYS A 1 84 ? 30.762 12.380 -1.787 1.00 11.38 83 LYS A C 1
ATOM 655 O O . LYS A 1 84 ? 30.209 11.852 -2.751 1.00 14.41 83 LYS A O 1
ATOM 661 N N . VAL A 1 85 ? 30.152 13.259 -0.990 1.00 11.13 84 VAL A N 1
ATOM 662 C CA . VAL A 1 85 ? 28.713 13.494 -1.089 1.00 11.12 84 VAL A CA 1
ATOM 663 C C . VAL A 1 85 ? 28.359 14.116 -2.433 1.00 10.68 84 VAL A C 1
ATOM 664 O O . VAL A 1 85 ? 27.430 13.671 -3.117 1.00 13.20 84 VAL A O 1
ATOM 668 N N . LYS A 1 86 ? 29.089 15.158 -2.832 1.00 11.26 85 LYS A N 1
ATOM 669 C CA . LYS A 1 86 ? 28.754 15.862 -4.066 1.00 12.87 85 LYS A CA 1
ATOM 670 C C . LYS A 1 86 ? 28.926 14.961 -5.282 1.00 14.67 85 LYS A C 1
ATOM 671 O O . LYS A 1 86 ? 28.114 15.007 -6.215 1.00 16.72 85 LYS A O 1
ATOM 677 N N . GLU A 1 87 ? 29.973 14.131 -5.294 1.00 11.89 86 GLU A N 1
ATOM 678 C CA . GLU A 1 87 ? 30.158 13.230 -6.426 1.00 15.54 86 GLU A CA 1
ATOM 679 C C . GLU A 1 87 ? 29.067 12.169 -6.460 1.00 11.27 86 GLU A C 1
ATOM 680 O O . GLU A 1 87 ? 28.609 11.777 -7.539 1.00 13.11 86 GLU A O 1
ATOM 686 N N . ALA A 1 88 ? 28.638 11.693 -5.287 1.00 10.74 87 ALA A N 1
ATOM 687 C CA . ALA A 1 88 ? 27.526 10.750 -5.239 1.00 13.79 87 ALA A CA 1
ATOM 688 C C . ALA A 1 88 ? 26.264 11.370 -5.823 1.00 14.27 87 ALA A C 1
ATOM 689 O O . ALA A 1 88 ? 25.552 10.737 -6.612 1.00 11.85 87 ALA A O 1
ATOM 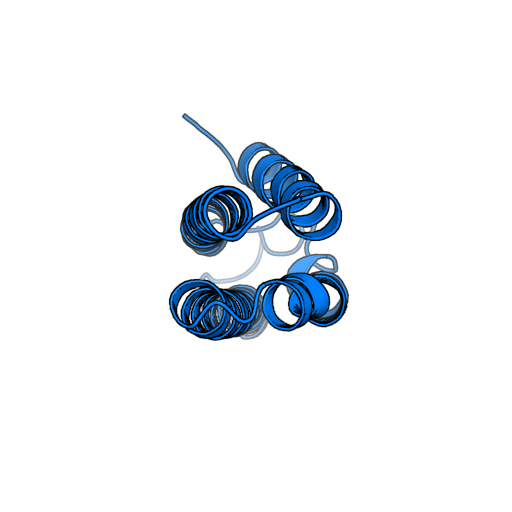691 N N . GLN A 1 89 ? 25.982 12.621 -5.453 1.00 10.00 88 GLN A N 1
ATOM 692 C CA . GLN A 1 89 ? 24.808 13.311 -5.980 1.00 13.64 88 GLN A CA 1
ATOM 693 C C . GLN A 1 89 ? 24.888 13.501 -7.488 1.00 18.11 88 GLN A C 1
ATOM 694 O O . GLN A 1 89 ? 23.852 13.512 -8.167 1.00 15.44 88 GLN A O 1
ATOM 700 N N . ALA A 1 90 ? 26.098 13.650 -8.033 1.00 16.89 89 ALA A N 1
ATOM 701 C CA . ALA A 1 90 ? 26.245 13.852 -9.469 1.00 18.78 89 ALA A CA 1
ATOM 702 C C . ALA A 1 90 ? 25.790 12.645 -10.277 1.00 18.74 89 ALA A C 1
ATOM 703 O O . ALA A 1 90 ? 25.505 12.789 -11.471 1.00 19.17 89 ALA A O 1
ATOM 705 N N . ALA A 1 91 ? 25.706 11.463 -9.658 1.00 12.55 90 ALA A N 1
ATOM 706 C CA . ALA A 1 91 ? 25.221 10.282 -10.364 1.00 11.99 90 ALA A CA 1
ATOM 707 C C . ALA A 1 91 ? 23.787 10.443 -10.846 1.00 12.31 90 ALA A C 1
ATOM 708 O O . ALA A 1 91 ? 23.348 9.683 -11.717 1.00 15.04 90 ALA A O 1
ATOM 710 N N . ALA A 1 92 ? 23.054 11.425 -10.314 1.00 14.88 91 ALA A N 1
ATOM 711 C CA . ALA A 1 92 ? 21.662 11.618 -10.710 1.00 13.60 91 ALA A CA 1
ATOM 712 C C . ALA A 1 92 ? 21.527 11.840 -12.213 1.00 15.19 91 ALA A C 1
ATOM 713 O O . ALA A 1 92 ? 20.573 11.355 -12.834 1.00 13.44 91 ALA A O 1
ATOM 715 N N . GLU A 1 93 ? 22.472 12.570 -12.816 1.00 12.94 92 GLU A N 1
ATOM 716 C CA . GLU A 1 93 ? 22.387 12.850 -14.247 1.00 15.05 92 GLU A CA 1
ATOM 717 C C . GLU A 1 93 ? 22.498 11.573 -15.070 1.00 17.70 92 GLU A C 1
ATOM 718 O O . GLU A 1 93 ? 21.754 11.382 -16.040 1.00 15.86 92 GLU A O 1
ATOM 724 N N 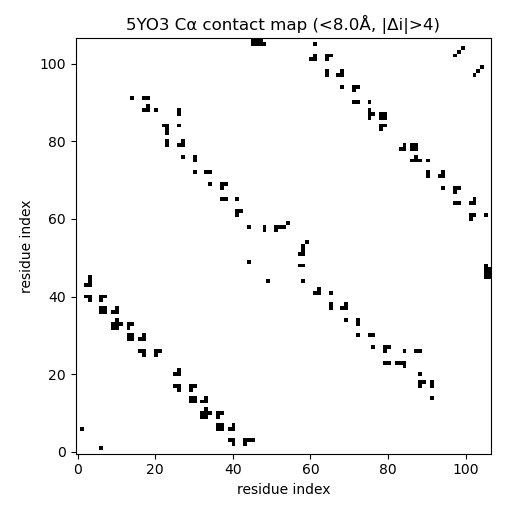. GLN A 1 94 ? 23.422 10.685 -14.702 1.00 17.39 93 GLN A N 1
ATOM 725 C CA . GLN A 1 94 ? 23.592 9.456 -15.466 1.00 17.94 93 GLN A CA 1
ATOM 726 C C . GLN A 1 94 ? 22.479 8.459 -15.185 1.00 13.23 93 GLN A C 1
ATOM 727 O O . GLN A 1 94 ? 22.108 7.688 -16.076 1.00 13.41 93 GLN A O 1
ATOM 733 N N . LEU A 1 95 ? 21.939 8.458 -13.963 1.00 11.54 94 LEU A N 1
ATOM 734 C CA . LEU A 1 95 ? 20.777 7.625 -13.669 1.00 9.66 94 LEU A CA 1
ATOM 735 C C . LEU A 1 95 ? 19.593 8.019 -14.541 1.00 11.78 94 LEU A C 1
ATOM 736 O O . LEU A 1 95 ? 18.872 7.152 -15.051 1.00 12.82 94 LEU A O 1
ATOM 741 N N . LYS A 1 96 ? 19.383 9.324 -14.733 1.00 11.86 95 LYS A N 1
ATOM 742 C CA . LYS A 1 96 ? 18.317 9.774 -15.625 1.00 13.77 95 LYS A CA 1
ATOM 743 C C . LYS A 1 96 ? 18.553 9.301 -17.051 1.00 14.86 95 LYS A C 1
ATOM 744 O O . LYS A 1 96 ? 17.611 8.894 -17.741 1.00 15.43 95 LYS A O 1
ATOM 750 N N . THR A 1 97 ? 19.806 9.355 -17.515 1.00 13.34 96 THR A N 1
ATOM 751 C CA . THR A 1 97 ? 20.109 8.920 -18.874 1.00 13.20 96 THR A CA 1
ATOM 752 C C . THR A 1 97 ? 19.781 7.445 -19.066 1.00 13.56 96 THR A C 1
ATOM 753 O O . THR A 1 97 ? 19.182 7.059 -20.077 1.00 15.47 96 THR A O 1
ATOM 757 N N . THR A 1 98 ? 20.173 6.607 -18.106 1.00 12.75 97 THR A N 1
ATOM 758 C CA . THR A 1 98 ? 19.845 5.186 -18.180 1.00 13.87 97 THR A CA 1
ATOM 759 C C . THR A 1 98 ? 18.339 4.983 -18.170 1.00 14.97 97 THR A C 1
ATOM 760 O O . THR A 1 98 ? 17.787 4.267 -19.014 1.00 13.88 97 THR A O 1
ATOM 764 N N . ARG A 1 99 ? 17.666 5.621 -17.211 1.00 12.85 98 ARG A N 1
ATOM 765 C CA . ARG A 1 99 ? 16.219 5.510 -17.071 1.00 13.17 98 ARG A CA 1
ATOM 766 C C . ARG A 1 99 ? 15.500 5.856 -18.369 1.00 12.93 98 ARG A C 1
ATOM 767 O O . ARG A 1 99 ? 14.618 5.118 -18.823 1.00 15.18 98 ARG A O 1
ATOM 775 N N . ASN A 1 100 ? 15.869 6.983 -18.982 1.00 11.81 99 ASN A N 1
ATOM 776 C CA . ASN A 1 100 ? 15.168 7.447 -20.176 1.00 11.94 99 ASN A CA 1
ATOM 777 C C . ASN A 1 100 ? 15.417 6.527 -21.365 1.00 18.97 99 ASN A C 1
ATOM 778 O O . ASN A 1 100 ? 14.485 6.175 -22.095 1.00 15.99 99 ASN A O 1
ATOM 783 N N . ALA A 1 101 ? 16.672 6.130 -21.581 1.00 12.09 100 ALA A N 1
ATOM 784 C CA . ALA A 1 101 ? 17.012 5.420 -22.808 1.00 12.74 100 ALA A CA 1
ATOM 785 C C . ALA A 1 101 ? 16.643 3.944 -22.760 1.00 13.87 100 ALA A C 1
ATOM 786 O O . ALA A 1 101 ? 16.329 3.358 -23.801 1.00 16.56 100 ALA A O 1
ATOM 788 N N . TYR A 1 102 ? 16.661 3.332 -21.580 1.00 12.74 101 TYR A N 1
ATOM 789 C CA . TYR A 1 102 ? 16.418 1.898 -21.473 1.00 13.47 101 TYR A CA 1
ATOM 790 C C . TYR A 1 102 ? 14.970 1.566 -21.127 1.00 17.75 101 TYR A C 1
ATOM 791 O O . TYR A 1 102 ? 14.362 0.703 -21.766 1.00 15.95 101 TYR A O 1
ATOM 800 N N . ILE A 1 103 ? 14.403 2.232 -20.127 1.00 12.64 102 ILE A N 1
ATOM 801 C CA . ILE A 1 103 ? 13.165 1.777 -19.512 1.00 10.33 102 ILE A CA 1
ATOM 802 C C . ILE A 1 103 ? 11.964 2.602 -19.958 1.00 14.08 102 ILE A C 1
ATOM 803 O O . ILE A 1 103 ? 10.891 2.048 -20.201 1.00 13.15 102 ILE A O 1
ATOM 808 N N . GLN A 1 104 ? 12.126 3.923 -20.082 1.00 13.24 103 GLN A N 1
ATOM 809 C CA . GLN A 1 104 ? 10.970 4.780 -20.333 1.00 16.96 103 GLN A CA 1
ATOM 810 C C . GLN A 1 104 ? 10.246 4.399 -21.618 1.00 15.44 103 GLN A C 1
ATOM 811 O O . GLN A 1 104 ? 9.019 4.524 -21.694 1.00 15.13 103 GLN A O 1
ATOM 817 N N . LYS A 1 105 ? 10.975 3.904 -22.623 1.00 14.88 104 LYS A N 1
ATOM 818 C CA . LYS A 1 105 ? 10.359 3.588 -23.905 1.00 15.95 104 LYS A CA 1
ATOM 819 C C . LYS A 1 105 ? 9.389 2.418 -23.825 1.00 16.97 104 LYS A C 1
ATOM 820 O O . LYS A 1 105 ? 8.633 2.198 -24.777 1.00 18.03 104 LYS A O 1
ATOM 826 N N . TYR A 1 106 ? 9.380 1.673 -22.722 1.00 13.31 105 TYR A N 1
ATOM 827 C CA . TYR A 1 106 ? 8.486 0.536 -22.551 1.00 12.59 105 TYR A CA 1
ATOM 828 C C . TYR A 1 106 ? 7.262 0.862 -21.704 1.00 17.74 105 TYR A C 1
ATOM 829 O O . TYR A 1 106 ? 6.417 -0.015 -21.496 1.00 16.93 105 TYR A O 1
ATOM 838 N N A LEU A 1 107 ? 7.146 2.089 -21.208 0.42 16.73 106 LEU A N 1
ATOM 839 N N B LEU A 1 107 ? 7.142 2.094 -21.222 0.58 16.58 106 LEU A N 1
ATOM 840 C CA A LEU A 1 107 ? 6.063 2.436 -20.294 0.42 16.85 106 LEU A CA 1
ATOM 841 C CA B LEU A 1 107 ? 6.031 2.476 -20.356 0.58 16.91 106 LEU A CA 1
ATOM 842 C C A LEU A 1 107 ? 4.900 3.105 -21.018 0.42 19.23 106 LEU A C 1
ATOM 843 C C B LEU A 1 107 ? 4.935 3.187 -21.144 0.58 19.68 106 LEU A C 1
ATOM 844 O O A LEU A 1 107 ? 3.847 3.341 -20.425 0.42 18.29 106 LEU A O 1
ATOM 845 O O B LEU A 1 107 ? 5.171 3.691 -22.242 0.58 15.63 106 LEU A O 1
#

Nearest PDB structures (foldseek):
  5yo3-assembly1_A  TM=1.009E+00  e=1.006E-14  Escherichia coli
  5yo4-assembly1_A  TM=9.906E-01  e=2.111E-13  Escherichia coli
  5ym7-assembly1_A  TM=9.904E-01  e=2.604E-13  Escherichia coli
  5yo6-assembly1_A  TM=9.928E-01  e=3.048E-13  Escherichia coli
  5yo5-assembly3_C  TM=9.670E-01  e=9.175E-13  Escherichia coli

Foldseek 3Di:
DDDLVRLVVQLVVLLVQLQPDDFLVSNLVSLVSNLVSLVVNLPHQFPQCPVDDCPDPLNVLQNVLSVVLNVLSVVLNVCSVVRVSVVSSVSSVVSVVSCVPRHPVRD

Solvent-accessible surface area: 6013 Å² total; per-residue (Å²): 171,61,84,22,128,62,13,26,110,55,0,47,102,15,1,116,48,0,72,139,12,122,65,24,73,82,0,72,70,0,0,74,100,0,85,59,6,0,53,78,0,21,151,26,69,0,65,137,6,128,120,81,75,100,98,12,108,61,6,116,41,0,60,95,0,0,80,50,0,15,31,43,0,53,95,1,34,126,37,1,102,78,52,96,32,169,99,0,24,63,18,4,116,100,0,71,81,9,36,78,62,67,0,83,107,17,58